Protein AF-A0A969X6U2-F1 (afdb_monomer)

Nearest PDB structures (foldseek):
  8bvw-assembly1_M  TM=3.712E-01  e=5.463E+00  Homo sapiens
  7zsa-assembly1_M  TM=4.390E-01  e=8.532E+00  Saccharomyces cerevisiae

pLDDT: mean 71.72, std 23.54, range [27.34, 97.75]

Structure (mmCIF, N/CA/C/O backbone):
data_AF-A0A969X6U2-F1
#
_entry.id   AF-A0A969X6U2-F1
#
loop_
_atom_site.group_PDB
_atom_site.id
_atom_site.type_symbol
_atom_site.label_atom_id
_atom_site.label_alt_id
_atom_site.label_comp_id
_atom_site.label_asym_id
_atom_site.label_entity_id
_atom_site.label_seq_id
_atom_site.pdbx_PDB_ins_code
_atom_site.Cartn_x
_atom_site.Cartn_y
_atom_site.Cartn_z
_atom_site.occupancy
_atom_site.B_iso_or_equiv
_atom_site.auth_seq_id
_atom_site.auth_comp_id
_atom_site.auth_asym_id
_atom_site.auth_atom_id
_atom_site.pdbx_PDB_model_num
ATOM 1 N N . MET A 1 1 ? -3.658 -28.623 0.252 1.00 33.84 1 MET A N 1
ATOM 2 C CA . MET A 1 1 ? -2.325 -28.286 0.809 1.00 33.84 1 MET A CA 1
ATOM 3 C C . MET A 1 1 ? -1.585 -27.477 -0.250 1.00 33.84 1 MET A C 1
ATOM 5 O O . MET A 1 1 ? -1.590 -27.931 -1.377 1.00 33.84 1 MET A O 1
ATOM 9 N N . ASN A 1 2 ? -1.040 -26.277 -0.057 1.00 27.34 2 ASN A N 1
ATOM 10 C CA . ASN A 1 2 ? -0.495 -25.618 1.127 1.00 27.34 2 ASN A CA 1
ATOM 11 C C . ASN A 1 2 ? -0.896 -24.134 1.142 1.00 27.34 2 ASN A C 1
ATOM 13 O O . ASN A 1 2 ? -0.661 -23.418 0.174 1.00 27.34 2 ASN A O 1
ATOM 17 N N . ARG A 1 3 ? -1.470 -23.678 2.260 1.00 31.80 3 ARG A N 1
ATOM 18 C CA . ARG A 1 3 ? -1.578 -22.257 2.603 1.00 31.80 3 ARG A CA 1
ATOM 19 C C . ARG A 1 3 ? -0.211 -21.841 3.138 1.00 31.80 3 ARG A C 1
ATOM 21 O O . ARG A 1 3 ? 0.093 -22.071 4.304 1.00 31.80 3 ARG A O 1
ATOM 28 N N . GLY A 1 4 ? 0.647 -21.357 2.247 1.00 30.91 4 GLY A N 1
ATOM 29 C CA . GLY A 1 4 ? 1.949 -20.815 2.611 1.00 30.91 4 GLY A CA 1
ATOM 30 C C . GLY A 1 4 ? 1.759 -19.479 3.315 1.00 30.91 4 GLY A C 1
ATOM 31 O O . GLY A 1 4 ? 1.424 -18.492 2.674 1.00 30.91 4 GLY A O 1
ATOM 32 N N . ASN A 1 5 ? 1.935 -19.487 4.632 1.00 37.41 5 ASN A N 1
ATOM 33 C CA . ASN A 1 5 ? 2.082 -18.324 5.500 1.00 37.41 5 ASN A CA 1
ATOM 34 C C . ASN A 1 5 ? 3.006 -17.266 4.861 1.00 37.41 5 ASN A C 1
ATOM 36 O O . ASN A 1 5 ? 4.224 -17.419 4.877 1.00 37.41 5 ASN A O 1
ATOM 40 N N . THR A 1 6 ? 2.451 -16.170 4.347 1.00 39.34 6 THR A N 1
ATOM 41 C CA . THR A 1 6 ? 3.212 -14.970 3.957 1.00 39.34 6 THR A CA 1
ATOM 42 C C . THR A 1 6 ? 3.186 -13.939 5.085 1.00 39.34 6 THR A C 1
ATOM 44 O O . THR A 1 6 ? 2.862 -12.776 4.870 1.00 39.34 6 THR A O 1
ATOM 47 N N . SER A 1 7 ? 3.496 -14.374 6.311 1.00 38.00 7 SER A N 1
ATOM 48 C CA . SER A 1 7 ? 3.568 -13.515 7.504 1.00 38.00 7 SER A CA 1
ATOM 49 C C . SER A 1 7 ? 4.965 -12.929 7.753 1.00 38.00 7 SER A C 1
ATOM 51 O O . SER A 1 7 ? 5.252 -12.470 8.854 1.00 38.00 7 SER A O 1
ATOM 53 N N . PHE A 1 8 ? 5.870 -12.968 6.777 1.00 38.16 8 PHE A N 1
ATOM 54 C CA . PHE A 1 8 ? 7.256 -12.541 6.961 1.00 38.16 8 PHE A CA 1
ATOM 55 C C . PHE A 1 8 ? 7.626 -11.475 5.931 1.00 38.16 8 PHE A C 1
ATOM 57 O O . PHE A 1 8 ? 7.403 -11.672 4.743 1.00 38.16 8 PHE A O 1
ATOM 64 N N . PHE A 1 9 ? 8.221 -10.382 6.423 1.00 34.38 9 PHE A N 1
ATOM 65 C CA . PHE A 1 9 ? 8.716 -9.186 5.718 1.00 34.38 9 PHE A CA 1
ATOM 66 C C . PHE A 1 9 ? 7.778 -7.975 5.594 1.00 34.38 9 PHE A C 1
ATOM 68 O O . PHE A 1 9 ? 7.687 -7.361 4.539 1.00 34.38 9 PHE A O 1
ATOM 75 N N . CYS A 1 10 ? 7.185 -7.527 6.706 1.00 41.25 10 CYS A N 1
ATOM 76 C CA . CYS A 1 10 ? 7.047 -6.070 6.900 1.00 41.25 10 CYS A CA 1
ATOM 77 C C . CYS A 1 10 ? 7.715 -5.545 8.194 1.00 41.25 10 CYS A C 1
ATOM 79 O O . CYS A 1 10 ? 8.063 -4.368 8.295 1.00 41.25 10 CYS A O 1
ATOM 81 N N . HIS A 1 11 ? 8.067 -6.424 9.143 1.00 34.94 11 HIS A N 1
ATOM 82 C CA . HIS A 1 11 ? 8.983 -6.081 10.235 1.00 34.94 11 HIS A CA 1
ATOM 83 C C . HIS A 1 11 ? 10.441 -6.044 9.759 1.00 34.94 11 HIS A C 1
ATOM 85 O O . HIS A 1 11 ? 11.142 -7.046 9.843 1.00 34.94 11 HIS A O 1
ATOM 91 N N . SER A 1 12 ? 10.874 -4.895 9.233 1.00 36.44 12 SER A N 1
ATOM 92 C CA . SER A 1 12 ? 12.216 -4.307 9.428 1.00 36.44 12 SER A CA 1
ATOM 93 C C . SER A 1 12 ? 12.429 -3.138 8.456 1.00 36.44 12 SER A C 1
ATOM 95 O O . SER A 1 12 ? 13.244 -3.208 7.541 1.00 36.44 12 SER A O 1
ATOM 97 N N . LEU A 1 13 ? 11.678 -2.047 8.623 1.00 36.16 13 LEU A N 1
ATOM 98 C CA . LEU A 1 13 ? 12.007 -0.764 7.977 1.00 36.16 13 LEU A CA 1
ATOM 99 C C . LEU A 1 13 ? 11.609 0.455 8.827 1.00 36.16 13 LEU A C 1
ATOM 101 O O . LEU A 1 13 ? 11.547 1.575 8.334 1.00 36.16 13 LEU A O 1
ATOM 105 N N . THR A 1 14 ? 11.423 0.270 10.137 1.00 42.25 14 THR A N 1
ATOM 106 C CA . THR A 1 14 ? 11.170 1.357 11.098 1.00 42.25 14 THR A CA 1
ATOM 107 C C . THR A 1 14 ? 12.437 2.079 11.585 1.00 42.25 14 THR A C 1
ATOM 109 O O . THR A 1 14 ? 12.345 2.906 12.482 1.00 42.25 14 THR A O 1
ATOM 112 N N . ALA A 1 15 ? 13.617 1.858 10.988 1.00 40.31 15 ALA A N 1
ATOM 113 C CA . ALA A 1 15 ? 14.874 2.431 11.500 1.00 40.31 15 ALA A CA 1
ATOM 114 C C . ALA A 1 15 ? 15.644 3.377 10.554 1.00 40.31 15 ALA A C 1
ATOM 116 O O . ALA A 1 15 ? 16.763 3.754 10.885 1.00 40.31 15 ALA A O 1
ATOM 117 N N . VAL A 1 16 ? 15.093 3.804 9.406 1.00 39.78 16 VAL A N 1
ATOM 118 C CA . VAL A 1 16 ? 15.796 4.783 8.529 1.00 39.78 16 VAL A CA 1
ATOM 119 C C . VAL A 1 16 ? 14.975 6.042 8.214 1.00 39.78 16 VAL A C 1
ATOM 121 O O . VAL A 1 16 ? 15.526 7.037 7.756 1.00 39.78 16 VAL A O 1
ATOM 124 N N . PHE A 1 17 ? 13.675 6.081 8.524 1.00 35.97 17 PHE A N 1
ATOM 125 C CA . PHE A 1 17 ? 12.844 7.245 8.181 1.00 35.97 17 PHE A CA 1
ATOM 126 C C . PHE A 1 17 ? 12.900 8.403 9.197 1.00 35.97 17 PHE A C 1
ATOM 128 O O . PHE A 1 17 ? 12.472 9.507 8.877 1.00 35.97 17 PHE A O 1
ATOM 135 N N . LEU A 1 18 ? 13.479 8.200 10.390 1.00 35.59 18 LEU A N 1
ATOM 136 C CA . LEU A 1 18 ? 13.512 9.229 11.443 1.00 35.59 18 LEU A CA 1
ATOM 137 C C . LEU A 1 18 ? 14.773 10.117 11.443 1.00 35.59 18 LEU A C 1
ATOM 139 O O . LEU A 1 18 ? 14.886 11.005 12.278 1.00 35.59 18 LEU A O 1
ATOM 143 N N . HIS A 1 19 ? 15.701 9.954 10.494 1.00 35.34 19 HIS A N 1
ATOM 144 C CA . HIS A 1 19 ? 16.881 10.833 10.386 1.00 35.34 19 HIS A CA 1
ATOM 145 C C . HIS A 1 19 ? 16.832 11.833 9.219 1.00 35.34 19 HIS A C 1
ATOM 147 O O . HIS A 1 19 ? 17.814 12.524 8.964 1.00 35.34 19 HIS A O 1
ATOM 153 N N . PHE A 1 20 ? 15.696 11.959 8.524 1.00 30.52 20 PHE A N 1
ATOM 154 C CA . PHE A 1 20 ? 15.532 12.899 7.405 1.00 30.52 20 PHE A CA 1
ATOM 155 C C . PHE A 1 20 ? 14.582 14.063 7.738 1.00 30.52 20 PHE A C 1
ATOM 157 O O . PHE A 1 20 ? 13.816 14.506 6.888 1.00 30.52 20 PHE A O 1
ATOM 164 N N . LEU A 1 21 ? 14.594 14.542 8.987 1.00 36.59 21 LEU A N 1
ATOM 165 C CA . LEU A 1 21 ? 13.867 15.751 9.410 1.00 36.59 21 LEU A CA 1
ATOM 166 C C . LEU A 1 21 ? 14.707 16.709 10.270 1.00 36.59 21 LEU A C 1
ATOM 168 O O . LEU A 1 21 ? 14.149 17.519 11.000 1.00 36.59 21 LEU A O 1
ATOM 172 N N . ILE A 1 22 ? 16.039 16.677 10.162 1.00 46.19 22 ILE A N 1
ATOM 173 C CA . ILE A 1 22 ? 16.887 17.802 10.584 1.00 46.19 22 ILE A CA 1
ATOM 174 C C . ILE A 1 22 ? 18.004 17.951 9.552 1.00 46.19 22 ILE A C 1
ATOM 176 O O . ILE A 1 22 ? 18.893 17.110 9.453 1.00 46.19 22 ILE A O 1
ATOM 180 N N . GLY A 1 23 ? 17.918 19.003 8.746 1.00 37.50 23 GLY A N 1
ATOM 181 C CA . GLY A 1 23 ? 18.887 19.297 7.696 1.00 37.50 23 GLY A CA 1
ATOM 182 C C . GLY A 1 23 ? 18.562 20.585 6.953 1.00 37.50 23 GLY A C 1
ATOM 183 O O . GLY A 1 23 ? 18.613 20.619 5.728 1.00 37.50 23 GLY A O 1
ATOM 184 N N . GLU A 1 24 ? 18.189 21.637 7.684 1.00 52.31 24 GLU A N 1
ATOM 185 C CA . GLU A 1 24 ? 18.458 22.989 7.199 1.00 52.31 24 GLU A CA 1
ATOM 186 C C . GLU A 1 24 ? 19.978 23.171 7.036 1.00 52.31 24 GLU A C 1
ATOM 188 O O . GLU A 1 24 ? 20.760 22.628 7.814 1.00 52.31 24 GLU A O 1
ATOM 193 N N . ASN A 1 25 ? 20.358 23.998 6.060 1.00 45.41 25 ASN A N 1
ATOM 194 C CA . ASN A 1 25 ? 21.705 24.497 5.760 1.00 45.41 25 ASN A CA 1
ATOM 195 C C . ASN A 1 25 ? 22.669 23.580 4.996 1.00 45.41 25 ASN A C 1
ATOM 197 O O . ASN A 1 25 ? 23.581 22.994 5.566 1.00 45.41 25 ASN A O 1
ATOM 201 N N . LEU A 1 26 ? 22.553 23.618 3.661 1.00 39.47 26 LEU A N 1
ATOM 202 C CA . LEU A 1 26 ? 23.674 23.944 2.754 1.00 39.47 26 LEU A CA 1
ATOM 203 C C . LEU A 1 26 ? 23.157 24.216 1.324 1.00 39.47 26 LEU A C 1
ATOM 205 O O . LEU A 1 26 ? 23.629 23.665 0.337 1.00 39.47 26 LEU A O 1
ATOM 209 N N . LEU A 1 27 ? 22.156 25.092 1.202 1.00 43.53 27 LEU A N 1
ATOM 210 C CA . LEU A 1 27 ? 21.782 25.717 -0.071 1.00 43.53 27 LEU A CA 1
ATOM 211 C C . LEU A 1 27 ? 22.475 27.078 -0.145 1.00 43.53 27 LEU A C 1
ATOM 213 O O . LEU A 1 27 ? 21.858 28.078 0.182 1.00 43.53 27 LEU A O 1
ATOM 217 N N . ASN A 1 28 ? 23.765 27.106 -0.486 1.00 44.31 28 ASN A N 1
ATOM 218 C CA . ASN A 1 28 ? 24.465 28.309 -0.958 1.00 44.31 28 ASN A CA 1
ATOM 219 C C . ASN A 1 28 ? 25.850 27.926 -1.486 1.00 44.31 28 ASN A C 1
ATOM 221 O O . ASN A 1 28 ? 26.857 28.160 -0.831 1.00 44.31 28 ASN A O 1
ATOM 225 N N . HIS A 1 29 ? 25.903 27.301 -2.658 1.00 38.72 29 HIS A N 1
ATOM 226 C CA . HIS A 1 29 ? 26.907 27.606 -3.676 1.00 38.72 29 HIS A CA 1
ATOM 227 C C . HIS A 1 29 ? 26.594 26.777 -4.921 1.00 38.72 29 HIS A C 1
ATOM 229 O O . HIS A 1 29 ? 26.328 25.586 -4.821 1.00 38.72 29 HIS A O 1
ATOM 235 N N . ILE A 1 30 ? 26.714 27.410 -6.087 1.00 38.44 30 ILE A N 1
ATOM 236 C CA . ILE A 1 30 ? 26.485 26.856 -7.429 1.00 38.44 30 ILE A CA 1
ATOM 237 C C . ILE A 1 30 ? 25.005 26.913 -7.832 1.00 38.44 30 ILE A C 1
ATOM 239 O O . ILE A 1 30 ? 24.224 25.982 -7.651 1.00 38.44 30 ILE A O 1
ATOM 243 N N . GLY A 1 31 ? 24.633 28.060 -8.404 1.00 48.59 31 GLY A N 1
ATOM 244 C CA . GLY A 1 31 ? 23.390 28.201 -9.148 1.00 48.59 31 GLY A CA 1
ATOM 245 C C . GLY A 1 31 ? 23.373 27.243 -10.334 1.00 48.59 31 GLY A C 1
ATOM 246 O O . GLY A 1 31 ? 24.296 27.242 -11.146 1.00 48.59 31 GLY A O 1
ATOM 247 N N . VAL A 1 32 ? 22.316 26.442 -10.434 1.00 33.31 32 VAL A N 1
ATOM 248 C CA . VAL A 1 32 ? 21.963 25.743 -11.667 1.00 33.31 32 VAL A CA 1
ATOM 249 C C . VAL A 1 32 ? 20.450 25.812 -11.809 1.00 33.31 32 VAL A C 1
ATOM 251 O O . VAL A 1 32 ? 19.712 25.462 -10.887 1.00 33.31 32 VAL A O 1
ATOM 254 N N . ASP A 1 33 ? 20.022 26.325 -12.958 1.00 36.19 33 ASP A N 1
ATOM 255 C CA . ASP A 1 33 ? 18.636 26.534 -13.345 1.00 36.19 33 ASP A CA 1
ATOM 256 C C . ASP A 1 33 ? 17.746 25.302 -13.143 1.00 36.19 33 ASP A C 1
ATOM 258 O O . ASP A 1 33 ? 18.105 24.146 -13.389 1.00 36.19 33 ASP A O 1
ATOM 262 N N . THR A 1 34 ? 16.519 25.590 -12.727 1.00 47.84 34 THR A N 1
ATOM 263 C CA . THR A 1 34 ? 15.421 24.647 -12.561 1.00 47.84 34 THR A CA 1
ATOM 264 C C . THR A 1 34 ? 14.921 24.159 -13.928 1.00 47.84 34 THR A C 1
ATOM 266 O O . THR A 1 34 ? 14.371 24.964 -14.675 1.00 47.84 34 THR A O 1
ATOM 269 N N . ASN A 1 35 ? 15.042 22.848 -14.199 1.00 47.91 35 ASN A N 1
ATOM 270 C CA . ASN A 1 35 ? 14.500 22.050 -15.333 1.00 47.91 35 ASN A CA 1
ATOM 271 C C . ASN A 1 35 ? 15.522 21.390 -16.283 1.00 47.91 35 ASN A C 1
ATOM 273 O O . ASN A 1 35 ? 15.285 21.283 -17.483 1.00 47.91 35 ASN A O 1
ATOM 277 N N . VAL A 1 36 ? 16.604 20.817 -15.755 1.00 39.88 36 VAL A N 1
ATOM 278 C CA . VAL A 1 36 ? 17.335 19.746 -16.455 1.00 39.88 36 VAL A CA 1
ATOM 279 C C . VAL A 1 36 ? 17.160 18.455 -15.664 1.00 39.88 36 VAL A C 1
ATOM 281 O O . VAL A 1 36 ? 17.369 18.436 -14.451 1.00 39.88 36 VAL A O 1
ATOM 284 N N . HIS A 1 37 ? 16.742 17.370 -16.328 1.00 49.88 37 HIS A N 1
ATOM 285 C CA . HIS A 1 37 ? 16.797 16.028 -15.747 1.00 49.88 37 HIS A CA 1
ATOM 286 C C . HIS A 1 37 ? 18.268 15.687 -15.499 1.00 49.88 37 HIS A C 1
ATOM 288 O O . HIS A 1 37 ? 18.973 15.230 -16.395 1.00 49.88 37 HIS A O 1
ATOM 294 N N . MET A 1 38 ? 18.744 15.999 -14.298 1.00 47.75 38 MET A N 1
ATOM 295 C CA . MET A 1 38 ? 20.124 15.773 -13.906 1.00 47.75 38 MET A CA 1
ATOM 296 C C . MET A 1 38 ? 20.273 14.294 -13.537 1.00 47.75 38 MET A C 1
ATOM 298 O O . MET A 1 38 ? 19.626 13.848 -12.584 1.00 47.75 38 MET A O 1
ATOM 302 N N . PRO A 1 39 ? 21.057 13.505 -14.292 1.00 52.00 39 PRO A N 1
ATOM 303 C CA . PRO A 1 39 ? 21.228 12.094 -13.989 1.00 52.00 39 PRO A CA 1
ATOM 304 C C . PRO A 1 39 ? 21.954 11.946 -12.649 1.00 52.00 39 PRO A C 1
ATOM 306 O O . PRO A 1 39 ? 22.965 12.602 -12.406 1.00 52.00 39 PRO A O 1
ATOM 309 N N . LYS A 1 40 ? 21.459 11.058 -11.779 1.00 52.91 40 LYS A N 1
ATOM 310 C CA . LYS A 1 40 ? 22.067 10.791 -10.462 1.00 52.91 40 LYS A CA 1
ATOM 311 C C . LYS A 1 40 ? 23.479 10.221 -10.526 1.00 52.91 40 LYS A C 1
ATOM 313 O O . LYS A 1 40 ? 24.211 10.290 -9.544 1.00 52.91 40 LYS A O 1
ATOM 318 N N . TYR A 1 41 ? 23.841 9.640 -11.663 1.00 54.97 41 TYR A N 1
ATOM 319 C CA . TYR A 1 41 ? 25.131 9.013 -11.882 1.00 54.97 41 TYR A CA 1
ATOM 320 C C . TYR A 1 41 ? 25.828 9.655 -13.074 1.00 54.97 41 TYR A C 1
ATOM 322 O O . TYR A 1 41 ? 25.207 9.924 -14.105 1.00 54.97 41 TYR A O 1
ATOM 330 N N . CYS A 1 42 ? 27.134 9.851 -12.915 1.00 62.69 42 CYS A N 1
ATOM 331 C CA . CYS A 1 42 ? 28.051 10.196 -13.988 1.00 62.69 42 CYS A CA 1
ATOM 332 C C . CYS A 1 42 ? 27.996 9.181 -15.139 1.00 62.69 42 CYS A C 1
ATOM 334 O O . CYS A 1 42 ? 27.774 7.992 -14.923 1.00 62.69 42 CYS A O 1
ATOM 336 N N . ASP A 1 43 ? 28.302 9.626 -16.358 1.00 59.28 43 ASP A N 1
ATOM 337 C CA . ASP A 1 43 ? 28.607 8.728 -17.487 1.00 59.28 43 ASP A CA 1
ATOM 338 C C . ASP A 1 43 ? 30.009 8.096 -17.400 1.00 59.28 43 ASP A C 1
ATOM 340 O O . ASP A 1 43 ? 30.421 7.348 -18.281 1.00 59.28 43 ASP A O 1
ATOM 344 N N . GLY A 1 44 ? 30.751 8.397 -16.331 1.00 74.38 44 GLY A N 1
ATOM 345 C CA . GLY A 1 44 ? 32.097 7.895 -16.087 1.00 74.38 44 GLY A CA 1
ATOM 346 C C . GLY A 1 44 ? 32.145 6.479 -15.510 1.00 74.38 44 GLY A C 1
ATOM 347 O O . GLY A 1 44 ? 31.128 5.832 -15.252 1.00 74.38 44 GLY A O 1
ATOM 348 N N . ILE A 1 45 ? 33.370 6.010 -15.287 1.00 74.81 45 ILE A N 1
ATOM 349 C CA . ILE A 1 45 ? 33.671 4.746 -14.608 1.00 74.81 45 ILE A CA 1
ATOM 350 C C . ILE A 1 45 ? 33.489 4.916 -13.095 1.00 74.81 45 ILE A C 1
ATOM 352 O O . ILE A 1 45 ? 33.858 5.954 -12.540 1.00 74.81 45 ILE A O 1
ATOM 356 N N . ALA A 1 46 ? 32.899 3.917 -12.434 1.00 70.62 46 ALA A N 1
ATOM 357 C CA . ALA A 1 46 ? 32.675 3.959 -10.996 1.00 70.62 46 ALA A CA 1
ATOM 358 C C . ALA A 1 46 ? 34.024 4.003 -10.248 1.00 70.62 46 ALA A C 1
ATOM 360 O O . ALA A 1 46 ? 34.901 3.182 -10.515 1.00 70.62 46 ALA A O 1
ATOM 361 N N . PRO A 1 47 ? 34.217 4.918 -9.283 1.00 65.00 47 PRO A N 1
ATOM 362 C CA . PRO A 1 47 ? 35.475 5.002 -8.541 1.00 65.00 47 PRO A CA 1
ATOM 363 C C . PRO A 1 47 ? 35.713 3.787 -7.627 1.00 65.00 47 PRO A C 1
ATOM 365 O O . PRO A 1 47 ? 36.842 3.558 -7.204 1.00 65.00 47 PRO A O 1
ATOM 368 N N . GLN A 1 48 ? 34.665 3.012 -7.324 1.00 67.56 48 GLN A N 1
ATOM 369 C CA . GLN A 1 48 ? 34.737 1.785 -6.525 1.00 67.56 48 GLN A CA 1
ATOM 370 C C . GLN A 1 48 ? 35.091 0.539 -7.349 1.00 67.56 48 GLN A C 1
ATOM 372 O O . GLN A 1 48 ? 35.671 -0.395 -6.804 1.00 67.56 48 GLN A O 1
ATOM 377 N N . ASP A 1 49 ? 34.749 0.513 -8.641 1.00 66.31 49 ASP A N 1
ATOM 378 C CA . ASP A 1 49 ? 35.062 -0.599 -9.540 1.00 66.31 49 ASP A CA 1
ATOM 379 C C . ASP A 1 49 ? 35.329 -0.073 -10.956 1.00 66.31 49 ASP A C 1
ATOM 381 O O . ASP A 1 49 ? 34.431 0.410 -11.648 1.00 66.31 49 ASP A O 1
ATOM 385 N N . SER A 1 50 ? 36.578 -0.211 -11.403 1.00 73.12 50 SER A N 1
ATOM 386 C CA . SER A 1 50 ? 37.027 0.258 -12.715 1.00 73.12 50 SER A CA 1
ATOM 387 C C . SER A 1 50 ? 36.461 -0.540 -13.895 1.00 73.12 50 SER A C 1
ATOM 389 O O . SER A 1 50 ? 36.663 -0.156 -15.048 1.00 73.12 50 SER A O 1
ATOM 391 N N . ARG A 1 51 ? 35.757 -1.648 -13.631 1.00 74.94 51 ARG A N 1
ATOM 392 C CA . ARG A 1 51 ? 35.176 -2.537 -14.649 1.00 74.94 51 ARG A CA 1
ATOM 393 C C . ARG A 1 51 ? 33.772 -2.131 -15.085 1.00 74.94 51 ARG A C 1
ATOM 395 O O . ARG A 1 51 ? 33.242 -2.742 -16.011 1.00 74.94 51 ARG A O 1
ATOM 402 N N . MET A 1 52 ? 33.155 -1.144 -14.435 1.00 75.62 52 MET A N 1
ATOM 403 C CA . MET A 1 52 ? 31.775 -0.756 -14.722 1.00 75.62 52 MET A CA 1
ATOM 404 C C . MET A 1 52 ? 31.530 0.750 -14.587 1.00 75.62 52 MET A C 1
ATOM 406 O O . MET A 1 52 ? 32.213 1.459 -13.850 1.00 75.62 52 MET A O 1
ATOM 410 N N . THR A 1 53 ? 30.541 1.262 -15.320 1.00 78.50 53 THR A N 1
ATOM 411 C CA . THR A 1 53 ? 30.165 2.686 -15.277 1.00 78.50 53 THR A CA 1
ATOM 412 C C . THR A 1 53 ? 29.424 3.037 -13.987 1.00 78.50 53 THR A C 1
ATOM 414 O O . THR A 1 53 ? 28.810 2.164 -13.370 1.00 78.50 53 THR A O 1
ATOM 417 N N . CYS A 1 54 ? 29.401 4.318 -13.592 1.00 64.50 54 CYS A N 1
ATOM 418 C CA . CYS A 1 54 ? 28.649 4.777 -12.415 1.00 64.50 54 CYS A CA 1
ATOM 419 C C . CYS A 1 54 ? 27.172 4.321 -12.481 1.00 64.50 54 CYS A C 1
ATOM 421 O O . CYS A 1 54 ? 26.574 3.991 -11.457 1.00 64.50 54 CYS A O 1
ATOM 423 N N . ARG A 1 55 ? 26.591 4.242 -13.692 1.00 64.31 55 ARG A N 1
ATOM 424 C CA . ARG A 1 55 ? 25.231 3.722 -13.930 1.00 64.31 55 ARG A CA 1
ATOM 425 C C . ARG A 1 55 ? 25.121 2.213 -13.720 1.00 64.31 55 ARG A C 1
ATOM 427 O O . ARG A 1 55 ? 24.168 1.768 -13.091 1.00 64.31 55 ARG A O 1
ATOM 434 N N . GLN A 1 56 ? 26.065 1.429 -14.241 1.00 63.62 56 GLN A N 1
ATOM 435 C CA . GLN A 1 56 ? 26.092 -0.026 -14.049 1.00 63.62 56 GLN A CA 1
ATOM 436 C C . GLN A 1 56 ? 26.324 -0.387 -12.581 1.00 63.62 56 GLN A C 1
ATOM 438 O O . GLN A 1 56 ? 25.648 -1.269 -12.062 1.00 63.62 56 GLN A O 1
ATOM 443 N N . TYR A 1 57 ? 27.195 0.353 -11.894 1.00 67.56 57 TYR A N 1
ATOM 444 C CA . TYR A 1 57 ? 27.394 0.232 -10.455 1.00 67.56 57 TYR A CA 1
ATOM 445 C C . TYR A 1 57 ? 26.123 0.609 -9.680 1.00 67.56 57 TYR A C 1
ATOM 447 O O . TYR A 1 57 ? 25.693 -0.142 -8.811 1.00 67.56 57 TYR A O 1
ATOM 455 N N . GLY A 1 58 ? 25.448 1.710 -10.033 1.00 62.91 58 GLY A N 1
ATOM 456 C CA . GLY A 1 58 ? 24.153 2.081 -9.445 1.00 62.91 58 GLY A CA 1
ATOM 457 C C . GLY A 1 58 ? 23.062 1.022 -9.660 1.00 62.91 58 GLY A C 1
ATOM 458 O O . GLY A 1 58 ? 22.294 0.724 -8.743 1.00 62.91 58 GLY A O 1
ATOM 459 N N . ALA A 1 59 ? 23.039 0.394 -10.841 1.00 64.56 59 ALA A N 1
ATOM 460 C CA . ALA A 1 59 ? 22.153 -0.726 -11.150 1.00 64.56 59 ALA A CA 1
ATOM 461 C C . ALA A 1 59 ? 22.511 -1.996 -10.354 1.00 64.56 59 ALA A C 1
ATOM 463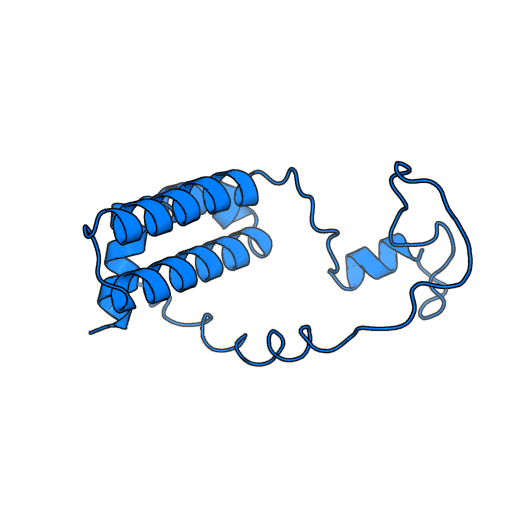 O O . ALA A 1 59 ? 21.612 -2.653 -9.831 1.00 64.56 59 ALA A O 1
ATOM 464 N N . MET A 1 60 ? 23.804 -2.308 -10.207 1.00 66.19 60 MET A N 1
ATOM 465 C CA . MET A 1 60 ? 24.319 -3.429 -9.408 1.00 66.19 60 MET A CA 1
ATOM 466 C C . MET A 1 60 ? 24.001 -3.258 -7.917 1.00 66.19 60 MET A C 1
ATOM 468 O O . MET A 1 60 ? 23.563 -4.203 -7.268 1.00 66.19 60 MET A O 1
ATOM 472 N N . MET A 1 61 ? 24.135 -2.038 -7.394 1.00 62.91 61 MET A N 1
ATOM 473 C CA . MET A 1 61 ? 23.759 -1.672 -6.024 1.00 62.91 61 MET A CA 1
ATOM 474 C C . MET A 1 61 ? 22.237 -1.578 -5.822 1.00 62.91 61 MET A C 1
ATOM 476 O O . MET A 1 61 ? 21.788 -1.179 -4.749 1.00 62.91 61 MET A O 1
ATOM 480 N N . GLN A 1 62 ? 21.443 -1.905 -6.852 1.00 55.84 62 GLN A N 1
ATOM 481 C CA . GLN A 1 62 ? 19.978 -1.862 -6.865 1.00 55.84 62 GLN A CA 1
ATOM 482 C C . GLN A 1 62 ? 19.396 -0.516 -6.423 1.00 55.84 62 GLN A C 1
ATOM 484 O O . GLN A 1 62 ? 18.244 -0.426 -5.995 1.00 55.84 62 GLN A O 1
ATOM 489 N N . GLN A 1 63 ? 20.155 0.566 -6.598 1.00 49.97 63 GLN A N 1
ATOM 490 C CA . GLN A 1 63 ? 19.658 1.920 -6.415 1.00 49.97 63 GLN A CA 1
ATOM 491 C C . GLN A 1 63 ? 18.863 2.319 -7.658 1.00 49.97 63 GLN A C 1
ATOM 493 O O . GLN A 1 63 ? 19.211 3.263 -8.368 1.00 49.97 63 GLN A O 1
ATOM 498 N N . LYS A 1 64 ? 17.793 1.564 -7.955 1.00 54.47 64 LYS A N 1
ATOM 499 C CA . LYS A 1 64 ? 16.839 1.925 -9.002 1.00 54.47 64 LYS A CA 1
ATOM 500 C C . LYS A 1 64 ? 16.392 3.353 -8.716 1.00 54.47 64 LYS A C 1
ATOM 502 O O . LYS A 1 64 ? 15.774 3.643 -7.690 1.00 54.47 64 LYS A O 1
ATOM 507 N N . GLU A 1 65 ? 16.749 4.253 -9.625 1.00 52.41 65 GLU A N 1
ATOM 508 C CA . GLU A 1 65 ? 16.216 5.602 -9.673 1.00 52.41 65 GLU A CA 1
ATOM 509 C C . GLU A 1 65 ? 14.697 5.495 -9.510 1.00 52.4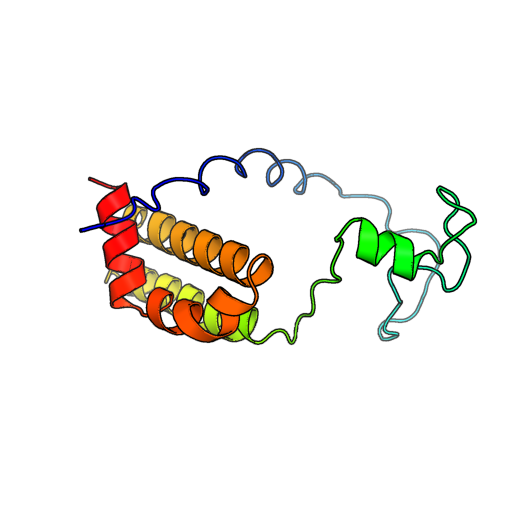1 65 GLU A C 1
ATOM 511 O O . GLU A 1 65 ? 14.052 4.743 -10.243 1.00 52.41 65 GLU A O 1
ATOM 516 N N . LYS A 1 66 ? 14.131 6.176 -8.501 1.00 56.28 66 LYS A N 1
ATOM 517 C CA . LYS A 1 66 ? 12.684 6.198 -8.264 1.00 56.28 66 LYS A CA 1
ATOM 518 C C . LYS A 1 66 ? 12.013 6.726 -9.529 1.00 56.28 66 LYS A C 1
ATOM 520 O O . LYS A 1 66 ? 11.897 7.937 -9.716 1.00 56.28 66 LYS A O 1
ATOM 525 N N . ASN A 1 67 ? 11.590 5.818 -10.403 1.00 64.31 67 ASN A N 1
ATOM 526 C CA . ASN A 1 67 ? 10.857 6.162 -11.601 1.00 64.31 67 ASN A CA 1
ATOM 527 C C . ASN A 1 67 ? 9.484 6.652 -11.147 1.00 64.31 67 ASN A C 1
ATOM 529 O O . ASN A 1 67 ? 8.604 5.856 -10.819 1.00 64.31 67 ASN A O 1
ATOM 533 N N . LYS A 1 68 ? 9.313 7.976 -11.103 1.00 62.84 68 LYS A N 1
ATOM 534 C CA . LYS A 1 68 ? 8.048 8.612 -10.713 1.00 62.84 68 LYS A CA 1
ATOM 535 C C . LYS A 1 68 ? 6.877 8.155 -11.595 1.00 62.84 68 LYS A C 1
ATOM 537 O O . LYS A 1 68 ? 5.738 8.217 -11.150 1.00 62.84 68 LYS A O 1
ATOM 542 N N . GLN A 1 69 ? 7.163 7.650 -12.796 1.00 65.50 69 GLN A N 1
ATOM 543 C CA . GLN A 1 69 ? 6.183 7.146 -13.751 1.00 65.50 69 GLN A CA 1
ATOM 544 C C . GLN A 1 69 ? 5.917 5.633 -13.631 1.00 65.50 69 GLN A C 1
ATOM 546 O O . GLN A 1 69 ? 5.190 5.076 -14.452 1.00 65.50 69 GLN A O 1
ATOM 551 N N . HIS A 1 70 ? 6.487 4.939 -12.636 1.00 75.88 70 HIS A N 1
ATOM 552 C CA . HIS A 1 70 ? 6.271 3.500 -12.472 1.00 75.88 70 HIS A CA 1
ATOM 553 C C . HIS A 1 70 ? 4.788 3.190 -12.171 1.00 75.88 70 HIS A C 1
ATOM 555 O O . HIS A 1 70 ? 4.198 3.834 -11.294 1.00 75.88 70 HIS A O 1
ATOM 561 N N . PRO A 1 71 ? 4.171 2.186 -12.828 1.00 82.19 71 PRO A N 1
ATOM 562 C CA . PRO A 1 71 ? 2.741 1.892 -12.686 1.00 82.19 71 PRO A CA 1
ATOM 563 C C . PRO A 1 71 ? 2.314 1.569 -11.245 1.00 82.19 71 PRO A C 1
ATOM 565 O O . PRO A 1 71 ? 1.186 1.886 -10.865 1.00 82.19 71 PRO A O 1
ATOM 568 N N . VAL A 1 72 ? 3.225 1.025 -10.426 1.00 88.75 72 VAL A N 1
ATOM 569 C CA . VAL A 1 72 ? 2.995 0.754 -8.992 1.00 88.75 72 VAL A CA 1
ATOM 570 C C . VAL A 1 72 ? 2.648 2.032 -8.224 1.00 88.75 72 VAL A C 1
ATOM 572 O O . VAL A 1 72 ? 1.682 2.051 -7.462 1.00 88.75 72 VAL A O 1
ATOM 575 N N . TYR A 1 73 ? 3.371 3.134 -8.455 1.00 89.25 73 TYR A N 1
ATOM 576 C CA . TYR A 1 73 ? 3.144 4.374 -7.704 1.00 89.25 73 TYR A CA 1
ATOM 577 C C . TYR A 1 73 ? 1.780 4.995 -7.999 1.00 89.25 73 TYR A C 1
ATOM 579 O O . TYR A 1 73 ? 1.162 5.554 -7.097 1.00 89.25 73 TYR A O 1
ATOM 587 N N . ARG A 1 74 ? 1.267 4.845 -9.227 1.00 90.75 74 ARG A N 1
ATOM 588 C CA . ARG A 1 74 ? -0.059 5.354 -9.599 1.00 90.75 74 ARG A CA 1
ATOM 589 C 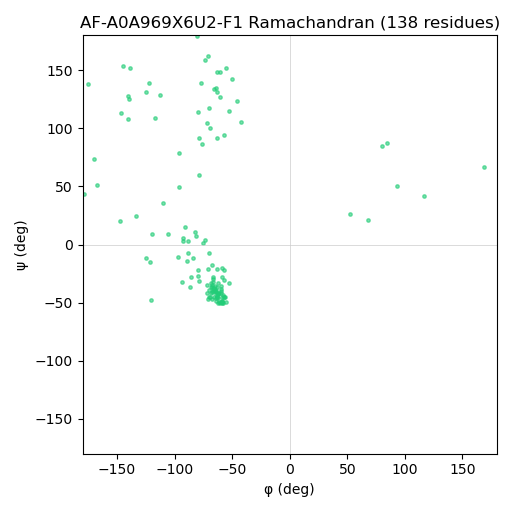C . ARG A 1 74 ? -1.152 4.746 -8.718 1.00 90.75 74 ARG A C 1
ATOM 591 O O . ARG A 1 74 ? -1.949 5.482 -8.139 1.00 90.75 74 ARG A O 1
ATOM 598 N N . LEU A 1 75 ? -1.169 3.418 -8.588 1.00 93.00 75 LEU A N 1
ATOM 599 C CA . LEU A 1 75 ? -2.177 2.721 -7.787 1.00 93.00 75 LEU A CA 1
ATOM 600 C C . LEU A 1 75 ? -1.983 2.973 -6.285 1.00 93.00 75 LEU A C 1
ATOM 602 O O . LEU A 1 75 ? -2.960 3.214 -5.572 1.00 93.00 75 LEU A O 1
ATOM 606 N N . PHE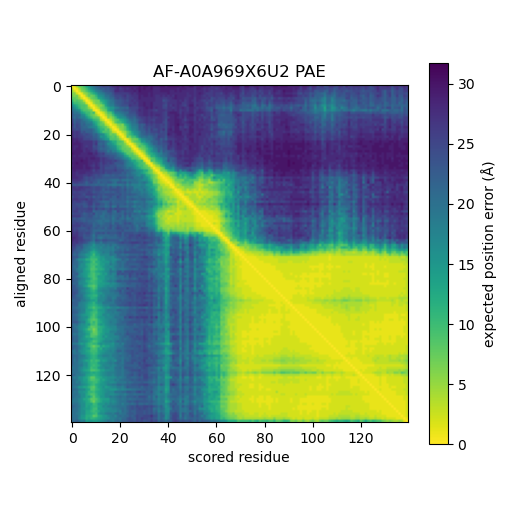 A 1 76 ? -0.730 3.011 -5.825 1.00 94.44 76 PHE A N 1
ATOM 607 C CA . PHE A 1 76 ? -0.384 3.385 -4.455 1.00 94.44 76 PHE A CA 1
ATOM 608 C C . PHE A 1 76 ? -0.938 4.764 -4.063 1.00 94.44 76 PHE A C 1
ATOM 610 O O . PHE A 1 76 ? -1.612 4.903 -3.037 1.00 94.44 76 PHE A O 1
ATOM 617 N N . THR A 1 77 ? -0.722 5.785 -4.896 1.00 93.38 77 THR A N 1
ATOM 618 C CA . THR A 1 77 ? -1.250 7.136 -4.655 1.00 93.38 77 THR A CA 1
ATOM 619 C C . THR A 1 77 ? -2.776 7.148 -4.641 1.00 93.38 77 THR A C 1
ATOM 621 O O . THR A 1 77 ? -3.375 7.763 -3.757 1.00 93.38 77 THR A O 1
ATOM 624 N N . THR A 1 78 ? -3.432 6.444 -5.568 1.00 94.56 78 THR A N 1
ATOM 625 C CA . THR A 1 78 ? -4.898 6.332 -5.570 1.00 94.56 78 THR A CA 1
ATOM 626 C C . THR A 1 78 ? -5.420 5.728 -4.265 1.00 94.56 78 THR A C 1
ATOM 628 O O . THR A 1 78 ? -6.323 6.300 -3.649 1.00 94.56 78 THR A O 1
ATOM 631 N N . ARG A 1 79 ? -4.849 4.609 -3.804 1.00 97.38 79 ARG A N 1
ATOM 632 C CA . ARG A 1 79 ? -5.325 3.910 -2.601 1.00 97.38 79 ARG A CA 1
ATOM 633 C C . ARG A 1 79 ? -5.093 4.715 -1.326 1.00 97.38 79 ARG A C 1
ATOM 635 O O . ARG A 1 79 ? -6.027 4.878 -0.542 1.00 97.38 79 ARG A O 1
ATOM 642 N N . THR A 1 80 ? -3.898 5.272 -1.144 1.00 96.00 80 THR A N 1
ATOM 643 C CA . THR A 1 80 ? -3.566 6.089 0.039 1.00 96.00 80 THR A CA 1
ATOM 644 C C . THR A 1 80 ? -4.414 7.361 0.116 1.00 96.00 80 THR A C 1
ATOM 646 O O . THR A 1 80 ? -4.881 7.730 1.194 1.00 96.00 80 THR A O 1
ATOM 649 N N . ASN A 1 81 ? -4.727 7.990 -1.022 1.00 96.56 81 ASN A N 1
ATOM 650 C CA . ASN A 1 81 ? -5.670 9.111 -1.067 1.00 96.56 81 ASN A CA 1
ATOM 651 C C . ASN A 1 81 ? -7.092 8.701 -0.659 1.00 96.56 81 ASN A C 1
ATOM 653 O O . ASN A 1 81 ? -7.765 9.455 0.047 1.00 96.56 81 ASN A O 1
ATOM 657 N N . THR A 1 82 ? -7.555 7.516 -1.065 1.00 96.69 82 THR A N 1
ATOM 658 C CA . THR A 1 82 ? -8.853 6.979 -0.628 1.00 96.69 82 THR A CA 1
ATOM 659 C C . THR A 1 82 ? -8.880 6.741 0.879 1.00 96.69 82 THR A C 1
ATOM 661 O O . THR A 1 82 ? -9.828 7.182 1.529 1.00 96.69 82 THR A O 1
ATOM 664 N N . ILE A 1 83 ? -7.827 6.139 1.444 1.00 96.94 83 ILE A N 1
ATOM 665 C CA . ILE A 1 83 ? -7.690 5.909 2.892 1.00 96.94 83 ILE A CA 1
ATOM 666 C C . ILE A 1 83 ? -7.772 7.237 3.657 1.00 96.94 83 ILE A C 1
ATOM 668 O O . ILE A 1 83 ? -8.616 7.388 4.542 1.00 96.94 83 ILE A O 1
ATOM 672 N N . ARG A 1 84 ? -6.991 8.247 3.249 1.00 96.50 84 ARG A N 1
ATOM 673 C CA . ARG A 1 84 ? -7.025 9.595 3.850 1.00 96.50 84 ARG A CA 1
ATOM 674 C C . ARG A 1 84 ? -8.415 10.232 3.775 1.00 96.50 84 ARG A C 1
ATOM 676 O O . ARG A 1 84 ? -8.894 10.777 4.766 1.00 96.50 84 ARG A O 1
ATOM 683 N N . LYS A 1 85 ? -9.098 10.127 2.627 1.00 97.75 85 LYS A N 1
ATOM 684 C CA . LYS A 1 85 ? -10.468 10.647 2.456 1.00 97.75 85 LYS A CA 1
ATOM 685 C C . LYS A 1 85 ? -11.497 9.890 3.296 1.00 97.75 85 LYS A C 1
ATOM 687 O O . LYS A 1 85 ? -12.467 10.497 3.737 1.00 97.75 85 LYS A O 1
ATOM 692 N N . HIS A 1 86 ? -11.346 8.581 3.487 1.00 97.62 86 HIS A N 1
ATOM 693 C CA . HIS A 1 86 ? -12.231 7.800 4.357 1.00 97.62 86 HIS A CA 1
ATOM 694 C C . HIS A 1 86 ? -12.062 8.195 5.820 1.00 97.62 86 HIS A C 1
ATOM 696 O O . HIS A 1 86 ? -13.070 8.399 6.493 1.00 97.62 86 HIS A O 1
ATOM 702 N N . HIS A 1 87 ? -10.824 8.414 6.262 1.00 96.69 87 HIS A N 1
ATOM 703 C CA . HIS A 1 87 ? -10.542 8.949 7.590 1.00 96.69 87 HIS A CA 1
ATOM 704 C C . HIS A 1 87 ? -11.136 10.356 7.774 1.00 96.69 87 HIS A C 1
ATOM 706 O O . HIS A 1 87 ? -11.895 10.584 8.708 1.00 96.69 87 HIS A O 1
ATOM 712 N N . GLN A 1 88 ? -10.907 11.276 6.826 1.00 95.88 88 GLN A N 1
ATOM 713 C CA . GLN A 1 88 ? -11.472 12.635 6.877 1.00 95.88 88 GLN A CA 1
ATOM 714 C C . GLN A 1 88 ? -13.011 12.645 6.956 1.00 95.88 88 GLN A C 1
ATOM 716 O O . GLN A 1 88 ? -13.600 13.553 7.532 1.00 95.88 88 GLN A O 1
ATOM 721 N N . ARG A 1 89 ? -13.672 11.642 6.367 1.00 96.00 89 ARG A N 1
ATOM 722 C CA . ARG A 1 89 ? -15.135 11.480 6.382 1.00 96.00 89 ARG A CA 1
ATOM 723 C C . ARG A 1 89 ? -15.653 10.694 7.594 1.00 96.00 89 ARG A C 1
ATOM 725 O O . ARG A 1 89 ? -16.845 10.407 7.629 1.00 96.00 89 ARG A O 1
ATOM 732 N N . GLY A 1 90 ? -14.786 10.289 8.524 1.00 95.38 90 GLY A N 1
ATOM 733 C CA . GLY A 1 90 ? -15.157 9.494 9.699 1.00 95.38 90 GLY A CA 1
ATOM 734 C C . GLY A 1 90 ? -15.599 8.060 9.386 1.00 95.38 90 GLY A C 1
ATOM 735 O O . GLY A 1 90 ? -16.298 7.453 10.187 1.00 95.38 90 GLY A O 1
ATOM 736 N N . LYS A 1 91 ? -15.233 7.507 8.218 1.00 95.75 91 LYS A N 1
ATOM 737 C CA . LYS A 1 91 ? -15.600 6.130 7.828 1.00 95.75 91 LYS A CA 1
ATOM 738 C C . LYS A 1 91 ? -14.720 5.055 8.469 1.00 95.75 91 LYS A C 1
ATOM 740 O O . LYS A 1 91 ? -15.117 3.896 8.489 1.00 95.75 91 LYS A O 1
ATOM 745 N N . ILE A 1 92 ? -13.517 5.423 8.904 1.00 96.38 92 ILE A N 1
ATOM 746 C CA . ILE A 1 92 ? -12.514 4.533 9.502 1.00 96.38 92 ILE A CA 1
ATOM 747 C C . ILE A 1 92 ? -11.860 5.238 10.696 1.00 96.38 92 ILE A C 1
ATOM 749 O O . ILE A 1 92 ? -11.790 6.470 10.703 1.00 96.38 92 ILE A O 1
ATOM 753 N N . SER A 1 93 ? -11.390 4.469 11.681 1.00 96.88 93 SER A N 1
ATOM 754 C CA . SER A 1 93 ? -10.649 4.986 12.838 1.00 96.88 93 SER A CA 1
ATOM 755 C C . SER A 1 93 ? -9.241 5.458 12.451 1.00 96.88 93 SER A C 1
ATOM 757 O O . SER A 1 93 ? -8.727 5.107 11.386 1.00 96.88 93 SER A O 1
ATOM 759 N N . ASP A 1 94 ? -8.619 6.263 13.317 1.00 96.50 94 ASP A N 1
ATOM 760 C CA . ASP A 1 94 ? -7.225 6.705 13.162 1.00 96.50 94 ASP A CA 1
ATOM 761 C 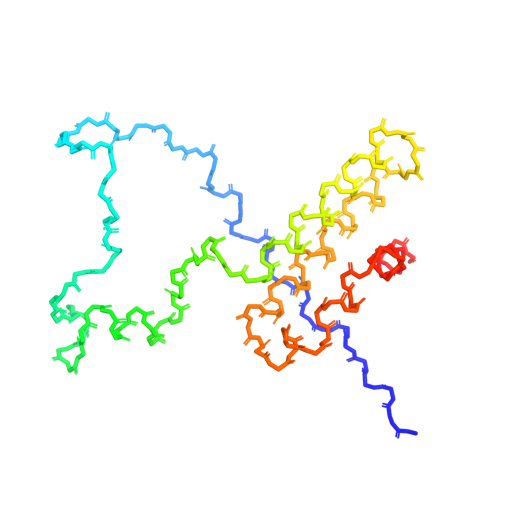C . ASP A 1 94 ? -6.259 5.507 13.165 1.00 96.50 94 ASP A C 1
ATOM 763 O O . ASP A 1 94 ? -5.412 5.386 12.288 1.00 96.50 94 ASP A O 1
ATOM 767 N N . GLU A 1 95 ? -6.489 4.543 14.055 1.00 95.50 95 GLU A N 1
ATOM 768 C CA . GLU A 1 95 ? -5.708 3.306 14.149 1.00 95.50 95 GLU A CA 1
ATOM 769 C C . GLU A 1 95 ? -5.806 2.449 12.872 1.00 95.50 95 GLU A C 1
ATOM 771 O O . GLU A 1 95 ? -4.793 2.053 12.296 1.00 95.50 95 GLU A O 1
ATOM 776 N N . L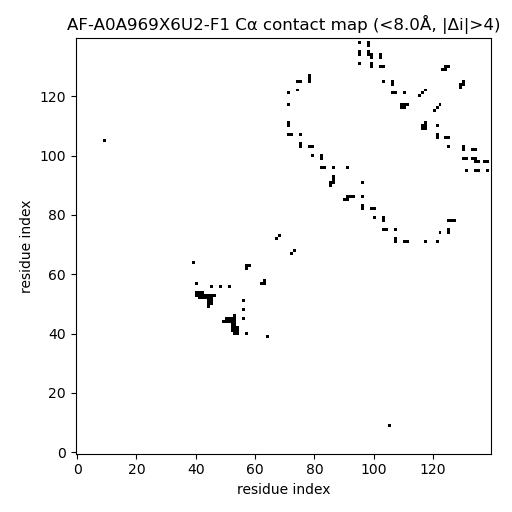EU A 1 96 ? -7.020 2.252 12.336 1.00 95.31 96 LEU A N 1
ATOM 777 C CA . LEU A 1 96 ? -7.204 1.525 11.075 1.00 95.31 96 LEU A CA 1
ATOM 778 C C . LEU A 1 96 ? -6.608 2.285 9.879 1.00 95.31 96 LEU A C 1
ATOM 780 O O . LEU A 1 96 ? -6.187 1.661 8.904 1.00 95.31 96 LEU A O 1
ATOM 784 N N . ARG A 1 97 ? -6.574 3.626 9.922 1.00 97.44 97 ARG A N 1
ATOM 785 C CA . ARG A 1 97 ? -5.907 4.439 8.896 1.00 97.44 97 ARG A CA 1
ATOM 786 C C . ARG A 1 97 ? -4.412 4.137 8.866 1.00 97.44 97 ARG A C 1
ATOM 788 O O . ARG A 1 97 ? -3.897 3.912 7.772 1.00 97.44 97 ARG A O 1
ATOM 795 N N . GLU A 1 98 ? -3.744 4.159 10.017 1.00 96.31 98 GLU A N 1
ATOM 796 C CA . GLU A 1 98 ? -2.298 3.926 10.106 1.00 96.31 98 GLU A CA 1
ATOM 797 C C . GLU A 1 98 ? -1.922 2.537 9.589 1.00 96.31 98 GLU A C 1
ATOM 799 O O . GLU A 1 98 ? -1.104 2.429 8.672 1.00 96.31 98 GLU A O 1
ATOM 804 N N . GLU A 1 99 ? -2.600 1.486 10.054 1.00 96.94 99 GLU A N 1
ATOM 805 C CA . GLU A 1 99 ? -2.309 0.125 9.588 1.00 96.94 99 GLU A CA 1
ATOM 806 C C . GLU A 1 99 ? -2.629 -0.071 8.100 1.00 96.94 99 GLU A C 1
ATOM 808 O O . GLU A 1 99 ? 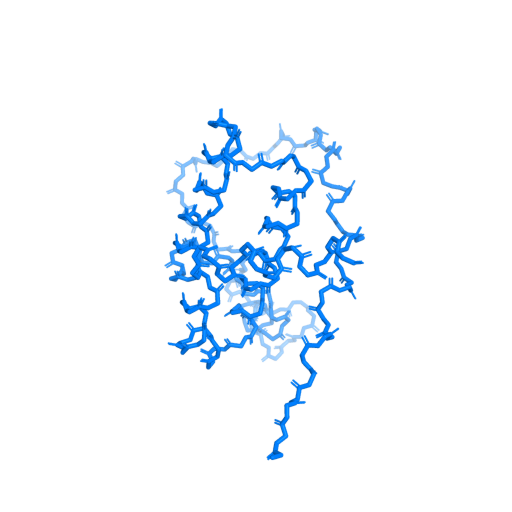-1.890 -0.747 7.385 1.00 96.94 99 GLU A O 1
ATOM 813 N N . ALA A 1 100 ? -3.684 0.562 7.580 1.00 96.81 100 ALA A N 1
ATOM 814 C CA . ALA A 1 100 ? -3.999 0.494 6.153 1.00 96.81 100 ALA A CA 1
ATOM 815 C C . ALA A 1 100 ? -2.956 1.209 5.282 1.00 96.81 100 ALA A C 1
ATOM 817 O O . ALA A 1 100 ? -2.659 0.749 4.174 1.00 96.81 100 ALA A O 1
ATOM 818 N N . LEU A 1 101 ? -2.401 2.332 5.753 1.00 96.06 101 LEU A N 1
ATOM 819 C CA . LEU A 1 101 ? -1.294 3.001 5.068 1.00 96.06 101 LEU A CA 1
ATOM 820 C C . LEU A 1 101 ? -0.047 2.118 5.084 1.00 96.06 101 LEU A C 1
ATOM 822 O O . LEU A 1 101 ? 0.554 1.919 4.029 1.00 96.06 101 LEU A O 1
ATOM 826 N N . TYR A 1 102 ? 0.275 1.533 6.235 1.00 93.00 102 TYR A N 1
ATOM 827 C CA . TYR A 1 102 ? 1.401 0.620 6.380 1.00 93.00 102 TYR A CA 1
ATOM 828 C C . TYR A 1 102 ? 1.285 -0.598 5.451 1.00 93.00 102 TYR A C 1
ATOM 830 O O . TYR A 1 102 ? 2.202 -0.878 4.682 1.00 93.00 102 TYR A O 1
ATOM 838 N N . VAL A 1 103 ? 0.132 -1.273 5.420 1.00 94.88 103 VAL A N 1
ATOM 839 C CA . VAL A 1 103 ? -0.122 -2.406 4.509 1.00 94.88 103 VAL A CA 1
ATOM 840 C C . VAL A 1 103 ? 0.063 -2.001 3.042 1.00 94.88 103 VAL A C 1
ATOM 842 O O . VAL A 1 103 ? 0.727 -2.707 2.278 1.00 94.88 103 VAL A O 1
ATOM 845 N N . ALA A 1 104 ? -0.469 -0.842 2.640 1.00 95.88 104 ALA A N 1
ATOM 846 C CA . ALA A 1 104 ? -0.297 -0.340 1.279 1.00 95.88 104 ALA A CA 1
ATOM 847 C C . ALA A 1 104 ? 1.181 -0.061 0.937 1.00 95.88 104 ALA A C 1
ATOM 849 O O . ALA A 1 104 ? 1.591 -0.236 -0.216 1.00 95.88 104 ALA A O 1
ATOM 850 N N . GLU A 1 105 ? 1.989 0.364 1.913 1.00 91.00 105 GLU A N 1
ATOM 851 C CA . GLU A 1 105 ? 3.438 0.530 1.758 1.00 91.00 105 GLU A CA 1
ATOM 852 C C . GLU A 1 105 ? 4.156 -0.812 1.617 1.00 91.00 105 GLU A C 1
ATOM 854 O O . GLU A 1 105 ? 4.941 -0.963 0.679 1.00 91.00 105 GLU A O 1
ATOM 859 N N . CYS A 1 106 ? 3.820 -1.808 2.443 1.00 88.00 106 CYS A N 1
ATOM 860 C CA . CYS A 1 106 ? 4.370 -3.161 2.321 1.00 88.00 106 CYS A CA 1
ATOM 861 C C . CYS A 1 106 ? 4.102 -3.736 0.917 1.00 88.00 106 CYS A C 1
ATOM 863 O O . CYS A 1 106 ? 5.007 -4.267 0.271 1.00 88.00 106 CYS A O 1
ATOM 865 N N . PHE A 1 107 ? 2.876 -3.593 0.398 1.00 91.12 107 PHE A N 1
ATOM 866 C CA . PHE A 1 107 ? 2.533 -4.066 -0.948 1.00 91.12 107 PHE A CA 1
ATOM 867 C C . PHE A 1 107 ? 3.277 -3.321 -2.048 1.00 91.12 107 PHE A C 1
ATOM 869 O O . PHE A 1 107 ? 3.708 -3.942 -3.021 1.00 91.12 107 PHE A O 1
ATOM 876 N N . ARG A 1 108 ? 3.440 -2.002 -1.911 1.00 92.00 108 ARG A N 1
ATOM 877 C CA . ARG A 1 108 ? 4.239 -1.201 -2.844 1.00 92.00 108 ARG A CA 1
ATOM 878 C C . ARG A 1 108 ? 5.680 -1.696 -2.867 1.00 92.00 108 ARG A C 1
ATOM 880 O O . ARG A 1 108 ? 6.215 -1.910 -3.949 1.00 92.00 108 ARG A O 1
ATOM 887 N N . ASP A 1 109 ? 6.296 -1.874 -1.704 1.00 85.19 109 ASP A N 1
ATOM 888 C CA . ASP A 1 109 ? 7.704 -2.260 -1.608 1.00 85.19 109 ASP A CA 1
ATOM 889 C C . ASP 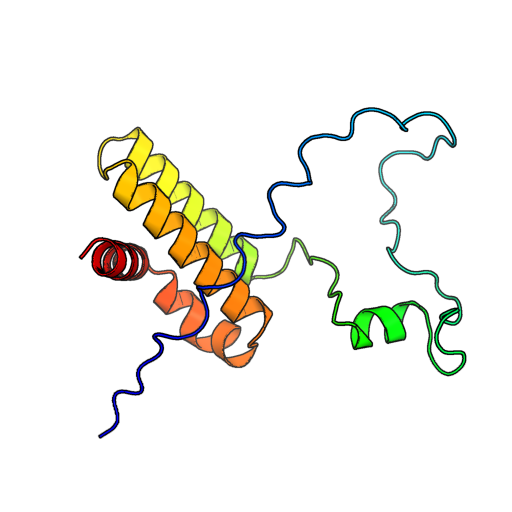A 1 109 ? 7.917 -3.679 -2.142 1.00 85.19 109 ASP A C 1
ATOM 891 O O . ASP A 1 109 ? 8.823 -3.900 -2.948 1.00 85.19 109 ASP A O 1
ATOM 895 N N . LYS A 1 110 ? 6.992 -4.599 -1.841 1.00 83.44 110 LYS A N 1
ATOM 896 C CA . LYS A 1 110 ? 6.950 -5.935 -2.446 1.00 83.44 110 LYS A CA 1
ATOM 897 C C . LYS A 1 110 ? 6.861 -5.869 -3.976 1.00 83.44 110 LYS A C 1
ATOM 899 O O . LYS A 1 110 ? 7.627 -6.543 -4.652 1.00 83.44 110 LYS A O 1
ATOM 904 N N . ALA A 1 111 ? 6.004 -5.015 -4.538 1.00 86.19 111 ALA A N 1
ATOM 905 C CA . ALA A 1 111 ? 5.884 -4.831 -5.991 1.00 86.19 111 ALA A CA 1
ATOM 906 C C . ALA A 1 111 ? 7.080 -4.119 -6.642 1.00 86.19 111 ALA A C 1
ATOM 908 O O . ALA A 1 111 ? 7.285 -4.230 -7.847 1.00 86.19 111 ALA A O 1
ATOM 909 N N . LEU A 1 112 ? 7.886 -3.374 -5.887 1.00 80.81 112 LEU A N 1
ATOM 910 C CA . LEU A 1 112 ? 9.131 -2.801 -6.410 1.00 80.81 112 LEU A CA 1
ATOM 911 C C . LEU A 1 112 ? 10.272 -3.828 -6.442 1.00 80.81 112 LEU A C 1
ATOM 913 O O . LEU A 1 112 ? 11.184 -3.703 -7.268 1.00 80.81 112 LEU A O 1
ATOM 917 N N . MET A 1 113 ? 10.220 -4.822 -5.551 1.00 79.44 113 MET A N 1
ATOM 918 C CA . MET A 1 113 ? 11.204 -5.903 -5.449 1.00 79.44 113 MET A CA 1
ATOM 919 C C . MET A 1 113 ? 10.888 -7.084 -6.373 1.00 79.44 113 MET A C 1
ATOM 921 O O . MET A 1 113 ? 11.806 -7.662 -6.952 1.00 79.44 113 MET A O 1
ATOM 925 N N . ASP A 1 114 ? 9.610 -7.413 -6.544 1.00 80.12 114 ASP A N 1
ATOM 926 C CA . ASP A 1 114 ? 9.134 -8.569 -7.300 1.00 80.12 114 ASP A CA 1
ATOM 927 C C . ASP A 1 114 ? 8.299 -8.117 -8.511 1.00 80.12 114 ASP A C 1
ATOM 929 O O . ASP A 1 114 ? 7.174 -7.624 -8.375 1.00 80.12 114 ASP A O 1
ATOM 933 N N . ASN A 1 115 ? 8.870 -8.280 -9.711 1.00 80.69 115 ASN A N 1
ATOM 934 C CA . ASN A 1 115 ? 8.211 -7.895 -10.962 1.00 80.69 115 ASN A CA 1
ATOM 935 C C . ASN A 1 115 ? 7.001 -8.788 -11.288 1.00 80.69 115 ASN A C 1
ATOM 937 O O . ASN A 1 115 ? 6.028 -8.289 -11.855 1.00 80.69 115 ASN A O 1
ATOM 941 N N . ASP A 1 116 ? 7.035 -10.074 -10.928 1.00 85.56 116 ASP A N 1
ATOM 942 C CA . ASP A 1 116 ? 5.944 -11.014 -11.214 1.00 85.56 116 ASP A CA 1
ATOM 943 C C . ASP A 1 116 ? 4.737 -10.696 -10.326 1.00 85.56 116 ASP A C 1
ATOM 945 O O . ASP A 1 116 ? 3.591 -10.628 -10.795 1.00 85.56 116 ASP A O 1
ATOM 949 N N . TYR A 1 117 ? 5.000 -10.385 -9.055 1.00 83.44 117 TYR A N 1
ATOM 950 C CA . TYR A 1 117 ? 3.991 -9.868 -8.137 1.00 83.44 117 TYR A CA 1
ATOM 951 C C . TYR A 1 117 ? 3.436 -8.514 -8.600 1.00 83.44 117 TYR A C 1
ATOM 953 O O . TYR A 1 117 ? 2.219 -8.317 -8.576 1.00 83.44 117 TYR A O 1
ATOM 961 N N . ALA A 1 118 ? 4.285 -7.598 -9.079 1.00 89.44 118 ALA A N 1
ATOM 962 C CA . ALA A 1 118 ? 3.839 -6.311 -9.617 1.00 89.44 118 ALA A CA 1
ATOM 963 C C . ALA A 1 118 ? 2.879 -6.458 -10.809 1.00 89.44 118 ALA A C 1
ATOM 965 O O . ALA A 1 118 ? 1.951 -5.658 -10.949 1.00 89.44 118 ALA A O 1
ATOM 966 N N . ALA A 1 119 ? 3.100 -7.466 -11.658 1.00 85.62 119 ALA A N 1
ATOM 967 C CA . ALA A 1 119 ? 2.299 -7.713 -12.851 1.00 85.62 119 ALA A CA 1
ATOM 968 C C . ALA A 1 119 ? 0.954 -8.402 -12.560 1.00 85.62 119 ALA A C 1
ATOM 970 O O . ALA A 1 119 ? -0.013 -8.161 -13.281 1.00 85.62 119 ALA A O 1
ATOM 971 N N . THR A 1 120 ? 0.883 -9.251 -11.530 1.00 88.81 120 THR A N 1
ATOM 972 C CA . THR A 1 120 ? -0.264 -10.156 -11.323 1.00 88.81 120 THR A CA 1
ATOM 973 C C . THR A 1 120 ? -0.993 -9.947 -9.998 1.00 88.81 120 THR A C 1
ATOM 975 O O . THR A 1 120 ? -2.217 -9.846 -9.991 1.00 88.81 120 THR A O 1
ATOM 978 N N . GLY A 1 121 ? -0.265 -9.852 -8.883 1.00 91.25 121 GLY A N 1
ATOM 979 C CA . GLY A 1 121 ? -0.847 -9.812 -7.536 1.00 91.25 121 GLY A CA 1
ATOM 980 C C . GLY A 1 121 ? -1.093 -8.402 -7.006 1.00 91.25 121 GLY A C 1
ATOM 981 O O . GLY A 1 121 ? -2.067 -8.160 -6.299 1.00 91.25 121 GLY A O 1
ATOM 982 N N . TYR A 1 122 ? -0.257 -7.437 -7.391 1.00 93.94 122 TYR A N 1
ATOM 983 C CA . TYR A 1 122 ? -0.262 -6.108 -6.780 1.00 93.94 122 TYR A CA 1
ATOM 984 C C . TYR A 1 122 ? -1.597 -5.366 -6.921 1.00 93.94 122 TYR A C 1
ATOM 986 O O . TYR A 1 122 ? -2.036 -4.705 -5.984 1.00 93.94 122 TYR A O 1
ATOM 994 N N . ALA A 1 123 ? -2.261 -5.466 -8.075 1.00 94.81 123 ALA A N 1
ATOM 995 C CA . ALA A 1 123 ? -3.537 -4.785 -8.290 1.00 94.81 123 ALA A CA 1
ATOM 996 C C . ALA A 1 123 ? -4.657 -5.337 -7.394 1.00 94.81 123 ALA A C 1
ATOM 998 O O . ALA A 1 123 ? -5.456 -4.551 -6.881 1.00 94.81 123 ALA A O 1
ATOM 999 N N . GLN A 1 124 ? -4.673 -6.657 -7.194 1.00 95.38 124 GLN A N 1
ATOM 1000 C CA . GLN A 1 124 ? -5.643 -7.360 -6.358 1.00 95.38 124 GLN A CA 1
ATOM 1001 C C . GLN A 1 124 ? -5.405 -7.064 -4.873 1.00 95.38 124 GLN A C 1
ATOM 1003 O O . GLN A 1 124 ? -6.334 -6.684 -4.164 1.00 95.38 124 GLN A O 1
ATOM 1008 N N . ASP A 1 125 ? -4.156 -7.140 -4.415 1.00 95.31 125 ASP A N 1
ATOM 1009 C CA . ASP A 1 125 ? -3.813 -6.863 -3.015 1.00 95.31 125 ASP A CA 1
ATOM 1010 C C . ASP A 1 125 ? -4.044 -5.378 -2.664 1.00 95.31 125 ASP A C 1
ATOM 1012 O O . ASP A 1 125 ? -4.393 -5.023 -1.540 1.00 95.31 125 ASP A O 1
ATOM 1016 N N . MET A 1 126 ? -3.946 -4.485 -3.655 1.00 96.38 126 MET A N 1
ATOM 1017 C CA . MET A 1 126 ? -4.279 -3.064 -3.521 1.00 96.38 126 MET A CA 1
ATOM 1018 C C . MET A 1 126 ? -5.778 -2.753 -3.646 1.00 96.38 126 MET A C 1
ATOM 1020 O O . MET A 1 126 ? -6.156 -1.571 -3.678 1.00 96.38 126 MET A O 1
ATOM 1024 N N . GLU A 1 127 ? -6.664 -3.747 -3.720 1.00 96.62 127 GLU A N 1
ATOM 1025 C CA . GLU A 1 127 ? -8.103 -3.514 -3.616 1.00 96.62 127 GLU A CA 1
ATOM 1026 C C . GLU A 1 127 ? -8.477 -2.948 -2.244 1.00 96.62 127 GLU A C 1
ATOM 1028 O O . GLU A 1 127 ? -7.840 -3.210 -1.228 1.00 96.62 127 GLU A O 1
ATOM 1033 N N . GLN A 1 128 ? -9.519 -2.114 -2.209 1.00 95.38 128 GLN A N 1
ATOM 1034 C CA . GLN A 1 128 ? -9.866 -1.367 -0.999 1.00 95.38 128 GLN A CA 1
ATOM 1035 C C . GLN A 1 128 ? -10.155 -2.293 0.177 1.00 95.38 128 GLN A C 1
ATOM 1037 O O . GLN A 1 128 ? -9.638 -2.087 1.272 1.00 95.38 128 GLN A O 1
ATOM 1042 N N . GLU A 1 129 ? -11.009 -3.282 -0.073 1.00 95.94 129 GLU A N 1
ATOM 1043 C CA . GLU A 1 129 ? -11.453 -4.211 0.953 1.00 95.94 129 GLU A CA 1
ATOM 1044 C C . GLU A 1 129 ? -10.303 -5.105 1.405 1.00 95.94 129 GLU A C 1
ATOM 1046 O O . GLU A 1 129 ? -10.178 -5.366 2.595 1.00 95.94 129 GLU A O 1
ATOM 1051 N N . HIS A 1 130 ? -9.417 -5.495 0.483 1.00 97.69 130 HIS A N 1
ATOM 1052 C CA . HIS A 1 130 ? -8.246 -6.300 0.806 1.00 97.69 130 HIS A CA 1
ATOM 1053 C C . HIS A 1 130 ? -7.282 -5.549 1.734 1.00 97.69 130 HIS A C 1
ATOM 1055 O O . HIS A 1 130 ? -6.926 -6.065 2.790 1.00 97.69 130 HIS A O 1
ATOM 1061 N N . VAL A 1 131 ? -6.943 -4.295 1.410 1.00 97.12 131 VAL A N 1
ATOM 1062 C CA . VAL A 1 131 ? -6.073 -3.465 2.261 1.00 97.12 131 VAL A CA 1
ATOM 1063 C C . VAL A 1 131 ? -6.673 -3.277 3.657 1.00 97.12 131 VAL A C 1
ATOM 1065 O O . VAL A 1 131 ? -5.953 -3.374 4.647 1.00 97.12 131 VAL A O 1
ATOM 1068 N N . TYR A 1 132 ? -7.985 -3.043 3.771 1.00 96.56 132 TYR A N 1
ATOM 1069 C CA . TYR A 1 132 ? -8.625 -2.919 5.084 1.00 96.56 132 TYR A CA 1
ATOM 1070 C C . TYR A 1 132 ? -8.737 -4.243 5.834 1.00 96.56 132 TYR A C 1
ATOM 1072 O O . TYR A 1 132 ? -8.620 -4.244 7.057 1.00 96.56 132 TYR A O 1
ATOM 1080 N N . ALA A 1 133 ? -8.955 -5.358 5.141 1.00 97.31 133 ALA A N 1
ATOM 1081 C CA . ALA A 1 133 ? -8.966 -6.675 5.761 1.00 97.31 133 ALA A CA 1
ATOM 1082 C C . ALA A 1 133 ? -7.589 -7.020 6.340 1.00 97.31 133 ALA A C 1
ATOM 1084 O O . ALA A 1 133 ? -7.512 -7.433 7.493 1.00 97.31 133 ALA A O 1
ATOM 1085 N N . GLU A 1 134 ? -6.511 -6.792 5.588 1.00 95.50 134 GLU A N 1
ATOM 1086 C CA . GLU A 1 134 ? -5.144 -6.998 6.080 1.00 95.50 134 GLU A CA 1
ATOM 1087 C C . GLU A 1 134 ? -4.770 -6.025 7.201 1.00 95.50 134 GLU A C 1
ATOM 1089 O O . GLU A 1 134 ? -4.129 -6.426 8.167 1.00 95.50 134 GLU A O 1
ATOM 1094 N N . ALA A 1 135 ? -5.221 -4.770 7.137 1.00 96.69 135 ALA A N 1
ATOM 1095 C CA . ALA A 1 135 ? -5.018 -3.819 8.227 1.00 96.69 135 ALA A CA 1
ATOM 1096 C C . ALA A 1 135 ? -5.735 -4.252 9.516 1.00 96.69 135 ALA A C 1
ATOM 1098 O O . ALA A 1 135 ? -5.149 -4.191 10.590 1.00 96.69 135 ALA A O 1
ATOM 1099 N N . ARG A 1 136 ? -6.978 -4.748 9.422 1.00 95.50 136 ARG A N 1
ATOM 1100 C CA . ARG A 1 136 ? -7.731 -5.251 10.586 1.00 95.50 136 ARG A CA 1
ATOM 1101 C C . ARG A 1 136 ? -7.054 -6.453 11.238 1.00 95.50 136 ARG A C 1
ATOM 1103 O O . ARG A 1 136 ? -6.933 -6.463 12.452 1.00 95.50 136 ARG A O 1
ATOM 1110 N N . LYS A 1 137 ? -6.527 -7.394 10.448 1.00 95.44 137 LYS A N 1
ATOM 1111 C CA . LYS A 1 137 ? -5.765 -8.551 10.961 1.00 95.44 137 LYS A CA 1
ATOM 1112 C C . LYS A 1 137 ? -4.522 -8.167 11.769 1.00 95.44 137 LYS A C 1
ATOM 1114 O O . LYS A 1 137 ? -3.990 -9.003 12.482 1.00 95.44 137 LYS A O 1
ATOM 1119 N N . ARG A 1 138 ? -4.009 -6.945 11.602 1.00 91.19 138 ARG A N 1
ATOM 1120 C CA . ARG A 1 138 ? -2.845 -6.433 12.342 1.00 91.19 138 ARG A CA 1
ATOM 1121 C C . ARG A 1 138 ? -3.224 -5.750 13.657 1.00 91.19 138 ARG A C 1
ATOM 1123 O O . ARG A 1 138 ? -2.338 -5.504 14.466 1.00 91.19 138 ARG A O 1
ATOM 1130 N N . LEU A 1 139 ? -4.508 -5.439 13.833 1.00 88.81 139 LEU A N 1
ATOM 1131 C CA . LEU A 1 139 ? -5.086 -4.870 15.052 1.00 88.81 139 LEU A CA 1
ATOM 1132 C C . LEU A 1 139 ? -5.725 -5.935 15.959 1.00 88.81 139 LEU A C 1
ATOM 1134 O O . LEU A 1 139 ?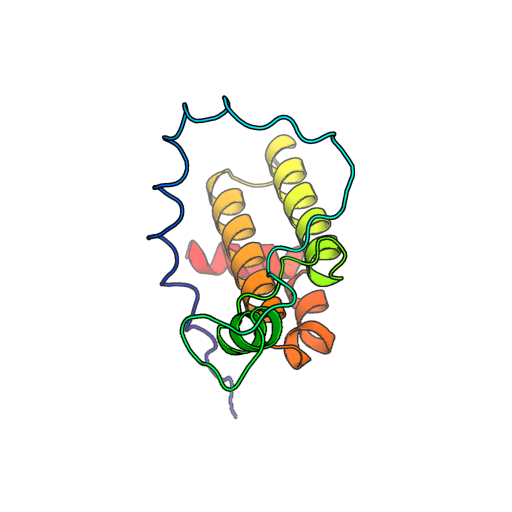 -6.107 -5.620 17.083 1.00 88.81 139 LEU A O 1
ATOM 1138 N N . GLU A 1 140 ? -5.874 -7.161 15.452 1.00 82.94 140 GLU A N 1
ATOM 1139 C CA . GLU A 1 140 ? -6.299 -8.356 16.195 1.00 82.94 140 GLU A CA 1
ATOM 1140 C C . GLU A 1 140 ? -5.132 -8.967 16.983 1.00 82.94 140 GLU A C 1
ATOM 1142 O O . GLU A 1 140 ? -5.371 -9.370 18.145 1.00 82.94 140 GLU A O 1
#

Radius of gyration: 19.61 Å; Cα contacts (8 Å, |Δi|>4): 94; chains: 1; bounding box: 53×57×34 Å

Mean predicted aligned error: 15.51 Å

Solvent-accessible surface area (backbone atoms only — not comparable to full-atom values): 8980 Å² total; per-residue (Å²): 139,79,89,76,82,81,85,75,82,73,90,83,70,90,83,69,75,84,72,78,82,76,78,84,86,84,92,82,80,81,93,72,80,92,87,66,93,73,70,95,49,57,96,47,64,24,94,90,42,85,90,38,34,28,52,55,47,35,55,73,71,63,58,68,74,83,60,84,83,40,72,67,55,58,55,48,53,54,47,51,52,48,50,53,53,34,41,77,68,67,74,46,53,71,68,56,46,53,37,27,49,50,49,52,48,46,51,49,54,50,33,73,75,32,67,67,44,41,75,67,47,42,69,62,56,61,32,71,67,48,31,48,52,57,19,49,67,75,75,108

Secondary structure (DSSP, 8-state):
--------SSSS-TTSGGGSS-------S----S-----SS-SSEETTEEEEEHHHHHHHTT-----TT-HHHHHHHHHHHHHHHHHHTTSS-HHHHHHHHHHHHHHHHHHHH-HHHHHHTHHHHTSHHHHHHHHHHTT-

Sequence (140 aa):
MNRGNTSFFCHSLTAVFLHFLIGENLLNHIGVDTNVHMPKYCDGIAPQDSRMTCRQYGAMMQQKEKNKQHPVYRLFTTRTNTIRKHHQRGKISDELREEALYVAECFRDKALMDNDYAATGYAQDMEQEHVYAEARKRLE

Foldseek 3Di:
DDPPDPVDPPPDDPPPPVPPPDDPDDPDDDDDDPDDPDDPADQAADPVDNVHGRVVVCVVVVVPDPPCPDPLVVLLVVLLVVLVVCVVVVVDDPQLSVLLNSQSVRLSVVCSVDVVCVVPVSVVCSDNVNSSVRSVVVVD